Protein AF-A0A6N7MJK9-F1 (afdb_monomer_lite)

Structure (mmCIF, N/CA/C/O backbone):
data_AF-A0A6N7MJK9-F1
#
_entry.id   AF-A0A6N7MJK9-F1
#
loop_
_atom_site.group_PDB
_atom_site.id
_atom_site.type_symbol
_atom_site.label_atom_id
_atom_site.label_alt_id
_atom_site.label_comp_id
_atom_site.label_asym_id
_atom_site.label_entity_id
_atom_site.label_seq_id
_atom_site.pdbx_PDB_ins_code
_atom_site.Cartn_x
_atom_site.Cartn_y
_atom_site.Cartn_z
_atom_site.occupancy
_atom_site.B_iso_or_equiv
_atom_site.auth_seq_id
_atom_site.auth_comp_id
_atom_site.auth_asym_id
_atom_site.auth_atom_id
_atom_site.pdbx_PDB_model_num
ATOM 1 N N . ILE A 1 1 ? 18.059 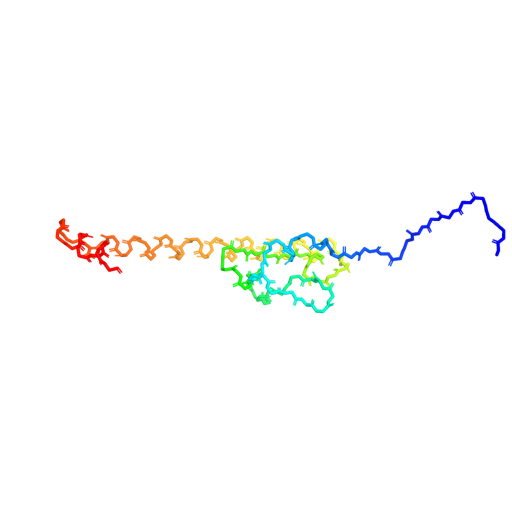-2.933 -38.060 1.00 86.69 1 ILE A N 1
ATOM 2 C CA . ILE A 1 1 ? 19.065 -3.958 -37.701 1.00 86.69 1 ILE A CA 1
ATOM 3 C C . ILE A 1 1 ? 18.392 -5.292 -37.950 1.00 86.69 1 ILE A C 1
ATOM 5 O O . ILE A 1 1 ? 17.251 -5.432 -37.530 1.00 86.69 1 ILE A O 1
ATOM 9 N N . ASP A 1 2 ? 19.036 -6.179 -38.698 1.00 95.00 2 ASP A N 1
ATOM 10 C CA . ASP A 1 2 ? 18.529 -7.528 -38.960 1.00 95.00 2 ASP A CA 1
ATOM 11 C C . ASP A 1 2 ? 18.810 -8.425 -37.743 1.00 95.00 2 ASP A C 1
ATOM 13 O O . ASP A 1 2 ? 19.932 -8.394 -37.232 1.00 95.00 2 ASP A O 1
ATOM 17 N N . VAL A 1 3 ? 17.791 -9.119 -37.220 1.00 96.44 3 VAL A N 1
ATOM 18 C CA . VAL A 1 3 ? 17.874 -9.935 -35.990 1.00 96.44 3 VAL A CA 1
ATOM 19 C C . VAL A 1 3 ? 16.909 -11.123 -36.023 1.00 96.44 3 VAL A C 1
ATOM 21 O O . VAL A 1 3 ? 15.768 -10.987 -36.459 1.00 96.44 3 VAL A O 1
ATOM 24 N N . ASP A 1 4 ? 17.329 -12.255 -35.451 1.00 97.50 4 ASP A N 1
ATOM 25 C CA . ASP A 1 4 ? 16.512 -13.476 -35.354 1.00 97.50 4 ASP A CA 1
ATOM 26 C C . ASP A 1 4 ? 15.556 -13.492 -34.149 1.00 97.50 4 ASP A C 1
ATOM 28 O O . ASP A 1 4 ? 14.578 -14.238 -34.116 1.00 97.50 4 ASP A O 1
ATOM 32 N N . THR A 1 5 ? 15.847 -12.723 -33.096 1.00 97.00 5 THR A N 1
ATOM 33 C CA . THR A 1 5 ? 15.047 -12.698 -31.861 1.00 97.00 5 THR A CA 1
ATOM 34 C C . THR A 1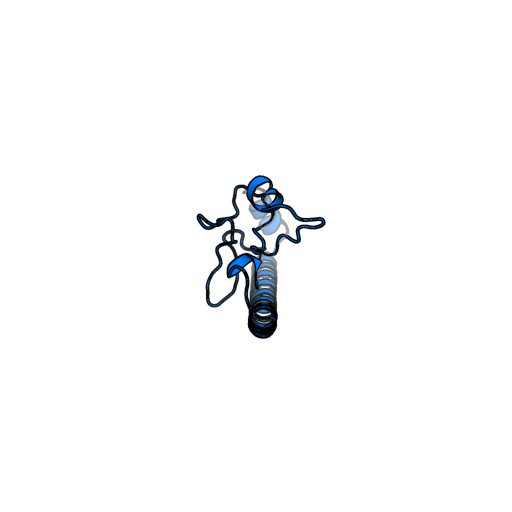 5 ? 15.189 -11.363 -31.145 1.00 97.00 5 THR A C 1
ATOM 36 O O . THR A 1 5 ? 16.271 -10.782 -31.076 1.00 97.00 5 THR A O 1
ATOM 39 N N . VAL A 1 6 ? 14.084 -10.901 -30.559 1.00 95.44 6 VAL A N 1
ATOM 40 C CA . VAL A 1 6 ? 14.026 -9.686 -29.746 1.00 95.44 6 VAL A CA 1
ATOM 41 C C . VAL A 1 6 ? 13.459 -10.026 -28.373 1.00 95.44 6 VAL A C 1
ATOM 43 O O . VAL A 1 6 ? 12.399 -10.640 -28.266 1.00 95.44 6 VAL A O 1
ATOM 46 N N . VAL A 1 7 ? 14.147 -9.581 -27.320 1.00 95.44 7 VAL A N 1
ATOM 47 C CA . VAL A 1 7 ? 13.659 -9.624 -25.937 1.00 95.44 7 VAL A CA 1
ATOM 48 C C . VAL A 1 7 ? 13.431 -8.195 -25.468 1.00 95.44 7 VAL A C 1
ATOM 50 O O . VAL A 1 7 ? 14.347 -7.374 -25.481 1.00 95.44 7 VAL A O 1
ATOM 53 N N . VAL A 1 8 ? 12.204 -7.891 -25.051 1.00 93.94 8 VAL A N 1
ATOM 54 C CA . VAL A 1 8 ? 11.833 -6.558 -24.566 1.00 93.94 8 VAL A CA 1
ATOM 55 C C . VAL A 1 8 ? 11.906 -6.541 -23.042 1.00 93.94 8 VAL A C 1
ATOM 57 O O . VAL A 1 8 ? 11.086 -7.157 -22.368 1.00 93.94 8 VAL A O 1
ATOM 60 N N . SER A 1 9 ? 12.881 -5.814 -22.496 1.00 93.69 9 SER A N 1
ATOM 61 C CA . SER A 1 9 ? 13.132 -5.702 -21.051 1.00 93.69 9 SER A CA 1
ATOM 62 C C . SER A 1 9 ? 13.111 -4.246 -20.568 1.00 93.69 9 SER A C 1
ATOM 64 O O . SER A 1 9 ? 14.000 -3.808 -19.842 1.00 93.69 9 SER A O 1
ATOM 66 N N . VAL A 1 10 ? 12.106 -3.473 -20.995 1.00 93.06 10 VAL A N 1
ATOM 67 C CA . VAL A 1 10 ? 11.953 -2.038 -20.661 1.00 93.06 10 VAL A CA 1
ATOM 68 C C . VAL A 1 10 ? 11.235 -1.781 -19.327 1.00 93.06 10 VAL A C 1
ATOM 70 O O . VAL A 1 10 ? 11.030 -0.632 -18.947 1.00 93.06 10 VAL A O 1
ATOM 73 N N . GLY A 1 11 ? 10.862 -2.843 -18.609 1.00 89.56 11 GLY A N 1
ATOM 74 C CA . GLY A 1 11 ? 10.170 -2.777 -17.323 1.00 89.56 11 GLY A CA 1
ATOM 75 C C . GLY A 1 11 ? 8.684 -3.125 -17.411 1.00 89.56 11 GLY A C 1
ATOM 76 O O . GLY A 1 11 ? 8.209 -3.673 -18.404 1.00 89.56 11 GLY A O 1
ATOM 77 N N . VAL A 1 12 ? 7.963 -2.832 -16.329 1.00 89.69 12 VAL A N 1
ATOM 78 C CA . VAL A 1 12 ? 6.541 -3.157 -16.150 1.00 89.69 12 VAL A CA 1
ATOM 79 C C . VAL A 1 12 ? 5.743 -1.917 -15.755 1.00 89.69 12 VAL A C 1
ATOM 81 O O . VAL A 1 12 ? 6.292 -0.949 -15.229 1.00 89.69 12 VAL A O 1
ATOM 84 N N . SER A 1 13 ? 4.433 -1.951 -15.989 1.00 91.44 13 SER A N 1
ATOM 85 C CA . SER A 1 13 ? 3.500 -0.901 -15.570 1.00 91.44 13 SER A CA 1
ATOM 86 C C . SER A 1 13 ? 2.367 -1.483 -14.718 1.00 91.44 13 SER A C 1
ATOM 88 O O . SER A 1 13 ? 2.037 -2.662 -14.875 1.00 91.44 13 SER A O 1
ATOM 90 N N . PRO A 1 14 ? 1.756 -0.682 -13.825 1.00 91.94 14 PRO A N 1
ATOM 91 C CA . PRO A 1 14 ? 0.619 -1.119 -13.019 1.00 91.94 14 PRO A CA 1
ATOM 92 C C . PRO A 1 14 ? -0.550 -1.646 -13.863 1.00 91.94 14 PRO A C 1
ATOM 94 O O . PRO A 1 14 ? -0.866 -1.102 -14.922 1.00 91.94 14 PRO A O 1
ATOM 97 N N . ASN A 1 15 ? -1.228 -2.689 -13.375 1.00 90.56 15 ASN A N 1
ATOM 98 C CA . ASN A 1 15 ? -2.393 -3.253 -14.056 1.00 90.56 15 ASN A CA 1
ATOM 99 C C . ASN A 1 15 ? -3.578 -2.260 -14.002 1.00 90.56 15 ASN A C 1
ATOM 101 O O . ASN A 1 15 ? -4.052 -1.945 -12.906 1.00 90.56 15 ASN A O 1
ATOM 105 N N . PRO A 1 16 ? -4.117 -1.806 -15.151 1.00 87.38 16 PRO A N 1
ATOM 106 C CA . PRO A 1 16 ? -5.160 -0.785 -15.184 1.00 87.38 16 PRO A CA 1
ATOM 107 C C . PRO A 1 16 ? -6.531 -1.277 -14.700 1.00 87.38 16 PRO A C 1
ATOM 109 O O . PRO A 1 16 ? -7.428 -0.456 -14.525 1.00 87.38 16 PRO A O 1
ATOM 112 N N . LEU A 1 17 ? -6.737 -2.585 -14.508 1.00 91.62 17 LEU A N 1
ATOM 113 C CA . LEU A 1 17 ? -8.029 -3.130 -14.084 1.00 91.62 17 LEU A CA 1
ATOM 114 C C . LEU A 1 17 ? -8.432 -2.650 -12.688 1.00 91.62 17 LEU A C 1
ATOM 116 O O . LEU A 1 17 ? -9.577 -2.246 -12.504 1.00 91.62 17 LEU A O 1
ATOM 120 N N . ILE A 1 18 ? -7.500 -2.638 -11.729 1.00 87.81 18 ILE A N 1
ATOM 121 C CA . ILE A 1 18 ? -7.812 -2.266 -10.342 1.00 87.81 18 ILE A CA 1
ATOM 122 C C . ILE A 1 18 ? -8.271 -0.800 -10.255 1.00 87.81 18 ILE A C 1
ATOM 124 O O . ILE A 1 18 ? -9.409 -0.591 -9.829 1.00 87.81 18 ILE A O 1
ATOM 128 N N . PRO A 1 19 ? -7.513 0.199 -10.761 1.00 86.19 19 PRO A N 1
ATOM 129 C CA . PRO A 1 19 ? -7.961 1.594 -10.744 1.00 86.19 19 PRO A CA 1
ATOM 130 C C . PRO A 1 19 ? -9.260 1.834 -11.526 1.00 86.19 19 PRO A C 1
ATOM 132 O O . PRO A 1 19 ? -10.054 2.695 -11.165 1.00 86.19 19 PRO A O 1
ATOM 135 N N . LYS A 1 20 ? -9.508 1.069 -12.600 1.00 89.38 20 LYS A N 1
ATOM 136 C CA . LYS A 1 20 ? -10.756 1.176 -13.376 1.00 89.38 20 LYS A CA 1
ATOM 137 C C . LYS A 1 20 ? -11.964 0.599 -12.639 1.00 89.38 20 LYS A C 1
ATOM 139 O O . LYS A 1 20 ? -13.066 1.119 -12.789 1.00 89.38 20 LYS A O 1
ATOM 144 N N . SER A 1 21 ? -11.766 -0.481 -11.884 1.00 92.31 21 SER A N 1
ATOM 145 C CA . SER A 1 21 ? -12.830 -1.153 -11.128 1.00 92.31 21 SER A CA 1
ATOM 146 C C . SER A 1 21 ? -13.181 -0.441 -9.818 1.00 92.31 21 SER A C 1
ATOM 148 O O . SER A 1 21 ? -14.325 -0.510 -9.380 1.00 92.31 21 SER A O 1
ATOM 150 N N . MET A 1 22 ? -12.230 0.284 -9.222 1.00 92.50 22 MET A N 1
ATOM 151 C CA . MET A 1 22 ? -12.381 0.966 -7.935 1.00 92.50 22 MET A CA 1
ATOM 152 C C . MET A 1 22 ? -12.232 2.479 -8.110 1.00 92.50 22 MET A C 1
ATOM 154 O O . MET A 1 22 ? -11.149 3.026 -7.938 1.00 92.50 22 MET A O 1
ATOM 158 N N . LYS A 1 23 ? -13.328 3.173 -8.440 1.00 89.69 23 LYS A N 1
ATOM 159 C CA . LYS A 1 23 ? -13.307 4.624 -8.728 1.00 89.69 23 LYS A CA 1
ATOM 160 C C . LYS A 1 23 ? -12.873 5.497 -7.547 1.00 89.69 23 LYS A C 1
ATOM 162 O O . LYS A 1 23 ? -12.378 6.595 -7.763 1.00 89.69 23 LYS A O 1
ATOM 167 N N . GLU A 1 24 ? -13.078 5.017 -6.325 1.00 94.69 24 GLU A N 1
ATOM 168 C CA . GLU A 1 24 ? -12.692 5.704 -5.085 1.00 94.69 24 GLU A CA 1
ATOM 169 C C . GLU A 1 24 ? -11.208 5.503 -4.740 1.00 94.69 24 GLU A C 1
ATOM 171 O O . GLU A 1 24 ? -10.6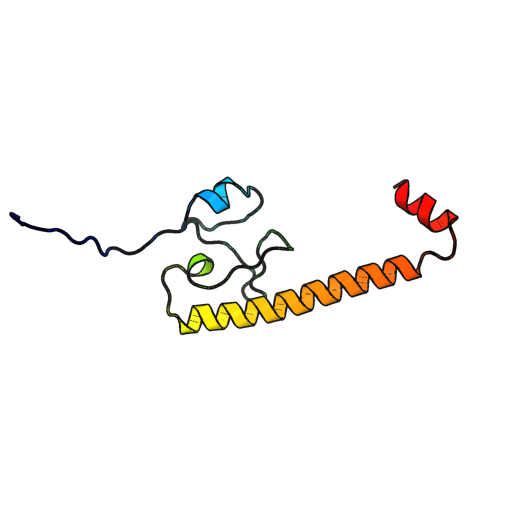95 6.133 -3.818 1.00 94.69 24 GLU A O 1
ATOM 176 N N . LEU A 1 25 ? -10.505 4.628 -5.470 1.00 96.25 25 LEU A N 1
ATOM 177 C CA . LEU A 1 25 ? -9.093 4.365 -5.247 1.00 96.25 25 LEU A CA 1
ATOM 178 C C . LEU A 1 25 ? -8.232 5.422 -5.942 1.00 96.25 25 LEU A C 1
ATOM 180 O O . LEU A 1 25 ? -7.989 5.386 -7.148 1.00 96.25 25 LEU A O 1
ATOM 184 N N . ASP A 1 26 ? -7.713 6.333 -5.136 1.00 96.75 26 ASP A N 1
ATOM 185 C CA . ASP A 1 26 ? -6.717 7.315 -5.556 1.00 96.75 26 ASP A CA 1
ATOM 186 C C . ASP A 1 26 ? -5.449 6.669 -6.134 1.00 96.75 26 ASP A C 1
ATOM 188 O O . ASP A 1 26 ? -4.720 5.918 -5.476 1.00 96.75 26 ASP A O 1
ATOM 192 N N . VAL A 1 27 ? -5.122 7.072 -7.359 1.00 96.06 27 VAL A N 1
ATOM 193 C CA . VAL A 1 27 ? -3.900 6.675 -8.062 1.00 96.06 27 VAL A CA 1
ATOM 194 C C . VAL A 1 27 ? -3.041 7.878 -8.445 1.00 96.06 27 VAL A C 1
ATOM 196 O O . VAL A 1 27 ? -3.488 9.030 -8.489 1.00 96.06 27 VAL A O 1
ATOM 199 N N . SER A 1 28 ? -1.753 7.628 -8.666 1.00 95.06 28 SER A N 1
ATOM 200 C CA . SER A 1 28 ? -0.815 8.598 -9.228 1.00 95.06 28 SER A CA 1
ATOM 201 C C . SER A 1 28 ? -1.001 8.737 -10.740 1.00 95.06 28 SER A C 1
ATOM 203 O O . SER A 1 28 ? -1.666 7.926 -11.383 1.00 95.06 28 SER A O 1
ATOM 205 N N . SER A 1 29 ? -0.354 9.742 -11.332 1.00 92.69 29 SER A N 1
ATOM 206 C CA . SER A 1 29 ? -0.276 9.887 -12.792 1.00 92.69 29 SER A CA 1
ATOM 207 C C . SER A 1 29 ? 0.397 8.694 -13.485 1.00 92.69 29 SER A C 1
ATOM 209 O O . SER A 1 29 ? 0.228 8.517 -14.684 1.00 92.69 29 SER A O 1
ATOM 211 N N . TRP A 1 30 ? 1.137 7.872 -12.735 1.00 91.69 30 TRP A N 1
ATOM 212 C CA . TRP A 1 30 ? 1.821 6.669 -13.215 1.00 91.69 30 TRP A CA 1
ATOM 213 C C . TRP A 1 30 ? 1.006 5.384 -12.992 1.00 91.69 30 TRP A C 1
ATOM 215 O O . TRP A 1 30 ? 1.506 4.288 -13.233 1.00 91.69 30 TRP A O 1
ATOM 225 N N . GLY A 1 31 ? -0.233 5.496 -12.499 1.00 92.69 31 GLY A N 1
ATOM 226 C CA . GLY A 1 31 ? -1.116 4.356 -12.230 1.00 92.69 31 GLY A CA 1
ATOM 227 C C . GLY A 1 31 ? -0.784 3.568 -10.959 1.00 92.69 31 GLY A C 1
ATOM 228 O O . GLY A 1 31 ? -1.425 2.553 -10.696 1.00 92.69 31 GLY A O 1
ATOM 229 N N . THR A 1 32 ? 0.196 4.012 -10.165 1.00 95.56 32 THR A N 1
ATOM 230 C CA . THR A 1 32 ? 0.485 3.432 -8.844 1.00 95.56 32 THR A CA 1
ATOM 231 C C . THR A 1 32 ? -0.547 3.878 -7.812 1.00 95.56 32 THR A C 1
ATOM 233 O O . THR A 1 32 ? -1.114 4.968 -7.920 1.00 95.56 32 THR A O 1
ATOM 236 N N . ILE A 1 33 ? -0.789 3.049 -6.798 1.00 96.44 33 ILE A N 1
ATOM 237 C CA . ILE A 1 33 ? -1.753 3.347 -5.733 1.00 96.44 33 ILE A CA 1
ATOM 238 C C . ILE A 1 33 ? -1.156 4.392 -4.790 1.00 96.44 33 ILE A C 1
ATOM 240 O O . ILE A 1 33 ? -0.039 4.230 -4.292 1.00 96.44 33 ILE A O 1
ATOM 244 N N . LYS A 1 34 ? -1.911 5.462 -4.521 1.00 97.50 34 LYS A N 1
ATOM 245 C CA . LYS A 1 34 ? -1.543 6.437 -3.493 1.00 97.50 34 LYS A CA 1
ATOM 246 C C . LYS A 1 34 ? -1.908 5.891 -2.120 1.00 97.50 34 LYS A C 1
ATOM 248 O O . LYS A 1 34 ? -3.015 5.410 -1.901 1.00 97.50 34 LYS A O 1
ATOM 253 N N . VAL A 1 35 ? -0.969 6.009 -1.191 1.00 98.06 35 VAL A N 1
ATOM 254 C CA . VAL A 1 35 ? -1.137 5.556 0.189 1.00 98.06 35 VAL A CA 1
ATOM 255 C C . VAL A 1 35 ? -0.583 6.580 1.168 1.00 98.06 35 VAL A C 1
ATOM 257 O O . VAL A 1 35 ? 0.293 7.383 0.831 1.00 98.06 35 VAL A O 1
ATOM 260 N N . ASN A 1 36 ? -1.058 6.522 2.407 1.00 98.06 36 ASN A N 1
ATOM 261 C CA . ASN A 1 36 ? -0.400 7.175 3.526 1.00 98.06 36 ASN A CA 1
ATOM 262 C C . ASN A 1 36 ? 0.998 6.558 3.723 1.00 98.06 36 ASN A C 1
ATOM 264 O O . ASN A 1 36 ? 1.147 5.340 3.776 1.00 98.06 36 ASN A O 1
ATOM 268 N N . LYS A 1 37 ? 2.032 7.396 3.837 1.00 96.00 37 LYS A N 1
ATOM 269 C CA . LYS A 1 37 ? 3.431 6.939 3.889 1.00 96.00 37 LYS A CA 1
ATOM 270 C C . LYS A 1 37 ? 3.792 6.172 5.165 1.00 96.00 37 LYS A C 1
ATOM 272 O O . LYS A 1 37 ? 4.749 5.408 5.139 1.00 96.00 37 LYS A O 1
ATOM 277 N N . GLU A 1 38 ? 3.061 6.390 6.253 1.00 96.75 38 GLU A N 1
ATOM 278 C CA . GLU A 1 38 ? 3.316 5.773 7.559 1.00 96.75 38 GLU A CA 1
ATOM 279 C C . GLU A 1 38 ? 2.474 4.516 7.778 1.00 96.75 38 GLU A C 1
ATOM 281 O O . GLU A 1 38 ? 2.915 3.587 8.450 1.00 96.75 38 GLU A O 1
ATOM 286 N N . THR A 1 39 ? 1.256 4.477 7.227 1.00 98.06 39 THR A N 1
ATOM 287 C CA . THR A 1 39 ? 0.325 3.360 7.451 1.00 98.06 39 THR A CA 1
ATOM 288 C C . THR A 1 39 ? 0.134 2.454 6.245 1.00 98.06 39 THR A C 1
ATOM 290 O O . THR A 1 39 ? -0.412 1.364 6.392 1.00 98.06 39 THR A O 1
ATOM 293 N N . LEU A 1 40 ? 0.540 2.898 5.054 1.00 98.50 40 LEU A N 1
ATOM 294 C CA . LEU A 1 40 ? 0.271 2.250 3.766 1.00 98.50 40 LEU A CA 1
ATOM 295 C C . LEU A 1 40 ? -1.213 2.048 3.438 1.00 98.50 40 LEU A C 1
ATOM 297 O O . LEU A 1 40 ? -1.569 1.279 2.544 1.00 98.50 40 LEU A O 1
ATOM 301 N N . GLN A 1 41 ? -2.083 2.766 4.142 1.00 98.38 41 GLN A N 1
ATOM 302 C CA . GLN A 1 41 ? -3.513 2.778 3.882 1.00 98.38 41 GLN A CA 1
ATOM 303 C C . GLN A 1 41 ? -3.801 3.604 2.632 1.00 98.38 41 GLN A C 1
ATOM 305 O O . GLN A 1 41 ? -3.240 4.690 2.459 1.00 98.38 41 GLN A O 1
ATOM 310 N N . SER A 1 42 ? -4.655 3.082 1.759 1.00 97.88 42 SER A N 1
ATOM 311 C CA . SER A 1 42 ? -5.132 3.807 0.584 1.00 97.88 42 SER A CA 1
ATOM 312 C C . SER A 1 42 ? -6.211 4.829 0.965 1.00 97.88 42 SER A C 1
ATOM 314 O O . SER A 1 42 ? -6.573 4.975 2.132 1.00 97.88 42 SER A O 1
ATOM 316 N N . SER A 1 43 ? -6.749 5.529 -0.029 1.00 97.06 43 SER A N 1
ATOM 317 C CA . SER A 1 43 ? -7.953 6.364 0.111 1.00 97.06 43 SER A CA 1
ATOM 318 C C . SER A 1 43 ? -9.191 5.571 0.540 1.00 97.06 43 SER A C 1
ATOM 320 O O . SER A 1 43 ? -10.068 6.119 1.204 1.00 97.06 43 SER A O 1
ATOM 322 N N . ILE A 1 44 ? -9.241 4.271 0.238 1.00 96.56 44 ILE A N 1
ATOM 323 C CA . ILE A 1 44 ? -10.275 3.364 0.735 1.00 96.56 44 ILE A CA 1
ATOM 324 C C . ILE A 1 44 ? -9.791 2.773 2.063 1.00 96.56 44 ILE A C 1
ATOM 326 O O . ILE A 1 44 ? -8.807 2.035 2.106 1.00 96.56 44 ILE A O 1
ATOM 330 N N . SER A 1 45 ? -10.495 3.086 3.154 1.00 94.75 45 SER A N 1
ATOM 331 C CA . SER A 1 45 ? -10.026 2.801 4.522 1.00 94.75 45 SER A CA 1
ATOM 332 C C . SER A 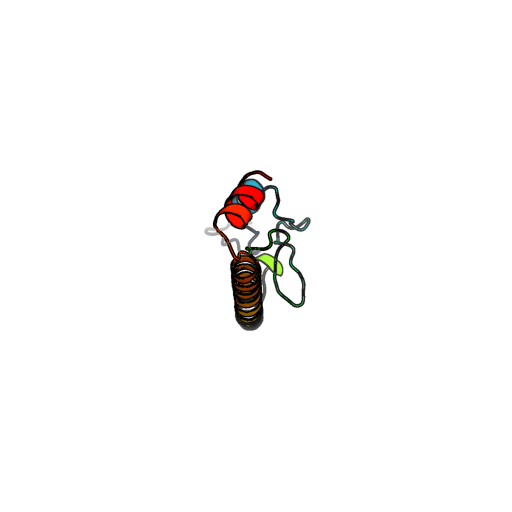1 45 ? -9.761 1.317 4.822 1.00 94.75 45 SER A C 1
ATOM 334 O O . SER A 1 45 ? -8.860 1.000 5.592 1.00 94.75 45 SER A O 1
ATOM 336 N N . ASP A 1 46 ? -10.487 0.393 4.200 1.00 95.62 46 ASP A N 1
ATOM 337 C CA . ASP A 1 46 ? -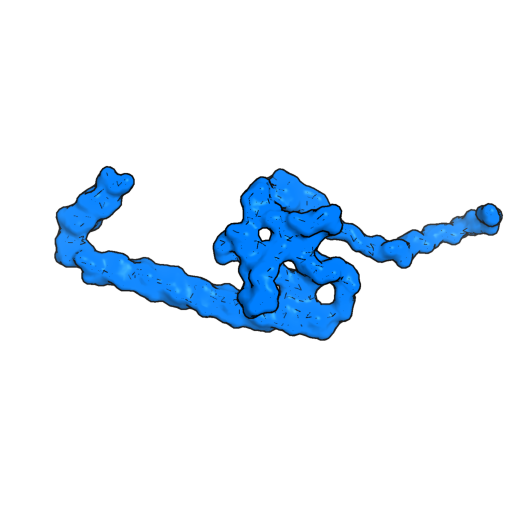10.282 -1.048 4.397 1.00 95.62 46 ASP A CA 1
ATOM 338 C C . ASP A 1 46 ? -9.166 -1.631 3.496 1.00 95.62 46 ASP A C 1
ATOM 340 O O . ASP A 1 46 ? -8.853 -2.818 3.584 1.00 95.62 46 ASP A O 1
ATOM 344 N N . ILE A 1 47 ? -8.542 -0.815 2.634 1.00 96.94 47 ILE A N 1
ATOM 345 C CA . ILE A 1 47 ? -7.545 -1.245 1.645 1.00 96.94 47 ILE A CA 1
ATOM 346 C C . ILE A 1 47 ? -6.179 -0.623 1.944 1.00 96.94 47 ILE A C 1
ATOM 348 O O . ILE A 1 47 ? -6.032 0.587 2.124 1.00 96.94 47 ILE A O 1
ATOM 352 N N . PHE A 1 48 ? -5.151 -1.468 1.915 1.00 98.25 48 PHE A N 1
ATOM 353 C CA . PHE A 1 48 ? -3.748 -1.098 2.081 1.00 98.25 48 PHE A CA 1
ATOM 354 C C . PHE A 1 48 ? -2.941 -1.630 0.896 1.00 98.25 48 PHE A C 1
ATOM 356 O O . PHE A 1 48 ? -3.289 -2.662 0.319 1.00 98.25 48 PHE A O 1
ATOM 363 N N . ALA A 1 49 ? -1.852 -0.951 0.543 1.00 97.56 49 ALA A N 1
ATOM 364 C CA . ALA A 1 49 ? -1.000 -1.343 -0.577 1.00 97.56 49 ALA A CA 1
ATOM 365 C C . ALA A 1 49 ? 0.481 -1.091 -0.275 1.00 97.56 49 ALA A C 1
ATOM 367 O O . ALA A 1 49 ? 0.833 -0.144 0.420 1.00 97.56 49 ALA A O 1
ATOM 368 N N . GLY A 1 50 ? 1.363 -1.928 -0.821 1.00 97.06 50 GLY A N 1
ATOM 369 C CA . GLY A 1 50 ? 2.807 -1.840 -0.610 1.00 97.06 50 GLY A CA 1
ATOM 370 C C . GLY A 1 50 ? 3.597 -2.508 -1.734 1.00 97.06 50 GLY A C 1
ATOM 371 O O . GLY A 1 50 ? 3.030 -3.250 -2.535 1.00 97.06 50 GLY A O 1
ATOM 372 N N . GLY A 1 51 ? 4.903 -2.251 -1.801 1.00 96.88 51 GLY A N 1
ATOM 373 C CA . GLY A 1 51 ? 5.770 -2.754 -2.866 1.00 96.88 51 GLY A CA 1
ATOM 374 C C . GLY A 1 51 ? 5.607 -1.991 -4.181 1.00 96.88 51 GLY A C 1
ATOM 375 O O . GLY A 1 51 ? 5.255 -0.808 -4.195 1.00 96.88 51 GLY A O 1
ATOM 376 N N . ASP A 1 52 ? 5.868 -2.667 -5.298 1.00 96.19 52 ASP A N 1
ATOM 377 C CA . ASP A 1 52 ? 5.961 -2.036 -6.621 1.00 96.19 52 ASP A CA 1
ATOM 378 C C . ASP A 1 52 ? 4.673 -1.333 -7.061 1.00 96.19 52 ASP A C 1
ATOM 380 O O . ASP A 1 52 ? 4.723 -0.325 -7.764 1.00 96.19 52 ASP A O 1
ATOM 384 N N . ILE A 1 53 ? 3.505 -1.798 -6.604 1.00 95.44 53 ILE A N 1
ATOM 385 C CA . ILE A 1 53 ? 2.223 -1.157 -6.932 1.00 95.44 53 ILE A CA 1
ATOM 386 C C . ILE A 1 53 ? 2.088 0.252 -6.332 1.00 95.44 53 ILE A C 1
ATOM 388 O O . ILE A 1 53 ? 1.292 1.051 -6.820 1.00 95.44 53 ILE A O 1
ATOM 392 N N . VAL A 1 54 ? 2.875 0.572 -5.301 1.00 96.00 54 VAL A N 1
ATOM 393 C CA . VAL A 1 54 ? 2.963 1.908 -4.694 1.00 96.00 54 VAL A CA 1
ATOM 394 C C . VAL A 1 54 ? 4.178 2.665 -5.230 1.00 96.00 54 VAL A C 1
ATOM 396 O O . VAL A 1 54 ? 4.083 3.850 -5.553 1.00 96.00 54 VAL A O 1
ATOM 399 N N . ARG A 1 55 ? 5.327 1.986 -5.325 1.00 92.62 55 ARG A N 1
ATOM 400 C CA . ARG A 1 55 ? 6.635 2.612 -5.575 1.00 92.62 55 ARG A CA 1
ATOM 401 C C . ARG A 1 55 ? 7.035 2.697 -7.051 1.00 92.62 55 ARG A C 1
ATOM 403 O O . ARG A 1 55 ? 7.910 3.494 -7.377 1.00 92.62 55 ARG A O 1
ATOM 410 N N . GLY A 1 56 ? 6.427 1.899 -7.927 1.00 88.81 56 GLY A N 1
ATOM 411 C CA . GLY A 1 56 ? 7.053 1.496 -9.190 1.00 88.81 56 GLY A CA 1
ATOM 412 C C . GLY A 1 56 ? 8.127 0.427 -8.948 1.00 88.81 56 GLY A C 1
ATOM 413 O O . GLY A 1 56 ? 8.333 0.024 -7.806 1.00 88.81 56 GLY A O 1
ATOM 414 N N . GLY A 1 57 ? 8.796 -0.044 -10.006 1.00 85.94 57 GLY A N 1
ATOM 415 C CA . GLY A 1 57 ? 9.790 -1.124 -9.909 1.00 85.94 57 GLY A CA 1
ATOM 416 C C . GLY A 1 57 ? 10.823 -0.876 -8.804 1.00 85.94 57 GLY A C 1
ATOM 417 O O . GLY A 1 57 ? 11.624 0.056 -8.901 1.00 85.94 57 GLY A O 1
ATOM 418 N N . ALA A 1 58 ? 10.787 -1.694 -7.751 1.00 87.38 58 ALA A N 1
ATOM 419 C CA . ALA A 1 58 ? 11.611 -1.544 -6.560 1.00 87.38 58 ALA A CA 1
ATOM 420 C C . ALA A 1 58 ? 12.311 -2.863 -6.195 1.00 87.38 58 ALA A C 1
ATOM 422 O O . ALA A 1 58 ? 12.272 -3.858 -6.916 1.00 87.38 58 ALA A O 1
ATOM 423 N N . THR A 1 59 ? 13.027 -2.862 -5.070 1.00 94.88 59 THR A N 1
ATOM 424 C CA . THR A 1 59 ? 13.722 -4.052 -4.575 1.00 94.88 59 THR A CA 1
ATOM 425 C C . THR A 1 59 ? 12.828 -4.872 -3.650 1.00 94.88 59 THR A C 1
ATOM 427 O O . THR A 1 59 ? 11.979 -4.342 -2.927 1.00 94.88 59 THR A O 1
ATOM 430 N N . VAL A 1 60 ? 13.086 -6.181 -3.590 1.00 96.50 60 VAL A N 1
ATOM 431 C CA . VAL A 1 60 ? 12.346 -7.117 -2.724 1.00 96.50 60 VAL A CA 1
ATOM 432 C C . VAL A 1 60 ? 12.378 -6.685 -1.255 1.00 96.50 60 VAL A C 1
ATOM 434 O O . VAL A 1 60 ? 11.375 -6.803 -0.558 1.00 96.50 60 VAL A O 1
ATOM 437 N N . ILE A 1 61 ? 13.497 -6.133 -0.773 1.00 97.56 61 ILE A N 1
ATOM 438 C CA . ILE A 1 61 ? 13.610 -5.686 0.622 1.00 97.56 61 ILE A CA 1
ATOM 439 C C . ILE A 1 61 ? 12.654 -4.529 0.946 1.00 97.56 61 ILE A C 1
ATOM 441 O O . ILE A 1 61 ? 12.088 -4.501 2.040 1.00 97.56 61 ILE A O 1
ATOM 445 N N . LEU A 1 62 ? 12.421 -3.615 -0.002 1.00 97.06 62 LEU A N 1
ATOM 446 C CA . LEU A 1 62 ? 11.467 -2.520 0.169 1.00 97.06 62 LEU A CA 1
ATOM 447 C C . LEU A 1 62 ? 10.030 -3.040 0.144 1.00 97.06 62 LEU A C 1
ATOM 449 O O . LEU A 1 62 ? 9.250 -2.684 1.023 1.00 97.06 62 LEU A O 1
ATOM 453 N N . ALA A 1 63 ? 9.704 -3.944 -0.783 1.00 96.88 63 ALA A N 1
ATOM 454 C CA . ALA A 1 63 ? 8.389 -4.582 -0.826 1.00 96.88 63 ALA A CA 1
ATOM 455 C C . ALA A 1 63 ? 8.082 -5.373 0.460 1.00 96.88 63 ALA A C 1
ATOM 457 O O . ALA A 1 63 ? 6.978 -5.297 0.995 1.00 96.88 63 ALA A O 1
ATOM 458 N N . MET A 1 64 ? 9.074 -6.078 1.013 1.00 97.62 64 MET A N 1
ATOM 459 C CA . MET A 1 64 ? 8.949 -6.763 2.305 1.00 97.62 64 MET A CA 1
ATOM 460 C C . MET A 1 64 ? 8.803 -5.792 3.479 1.00 97.62 64 MET A C 1
ATOM 462 O O . MET A 1 64 ? 8.028 -6.055 4.401 1.00 97.62 64 MET A O 1
ATOM 466 N N . GLY A 1 65 ? 9.527 -4.670 3.456 1.00 97.62 65 GLY A N 1
ATOM 467 C CA . GLY A 1 65 ? 9.369 -3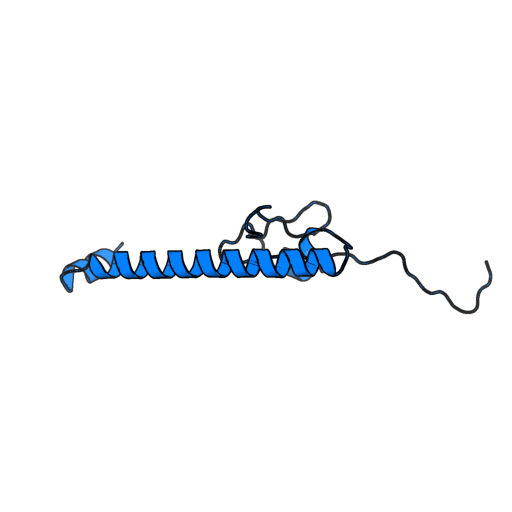.593 4.433 1.00 97.62 65 GLY A CA 1
ATOM 468 C C . GLY A 1 65 ? 7.950 -3.030 4.430 1.00 97.62 65 GLY A C 1
ATOM 469 O O . GLY A 1 65 ? 7.322 -2.947 5.487 1.00 97.62 65 GLY A O 1
ATOM 470 N N . ASP A 1 66 ? 7.421 -2.748 3.240 1.00 98.12 66 ASP A N 1
ATOM 471 C CA . ASP A 1 66 ? 6.052 -2.276 3.067 1.00 98.12 66 ASP A CA 1
ATOM 472 C C . ASP A 1 66 ? 5.034 -3.317 3.553 1.00 98.12 66 ASP A C 1
ATOM 474 O O . ASP A 1 66 ? 4.115 -2.980 4.293 1.00 98.12 66 ASP A O 1
ATOM 478 N N . GLY A 1 67 ? 5.227 -4.600 3.234 1.00 98.12 67 GLY A N 1
ATOM 479 C CA . GLY A 1 67 ? 4.352 -5.674 3.715 1.00 98.12 67 GLY A CA 1
ATOM 480 C C . GLY A 1 67 ? 4.258 -5.732 5.245 1.00 98.12 67 GLY A C 1
ATOM 481 O O . GLY A 1 67 ? 3.162 -5.830 5.798 1.00 98.12 67 GLY A O 1
ATOM 482 N N . ARG A 1 68 ? 5.391 -5.602 5.951 1.00 98.38 68 ARG A N 1
ATOM 483 C CA . ARG A 1 68 ? 5.406 -5.569 7.427 1.00 98.38 68 ARG A CA 1
ATOM 484 C C . ARG A 1 68 ? 4.717 -4.330 7.997 1.00 98.38 68 ARG A C 1
ATOM 486 O O . ARG A 1 68 ? 3.998 -4.433 8.995 1.00 98.38 68 ARG A O 1
ATOM 493 N N . MET A 1 69 ? 4.934 -3.173 7.377 1.00 98.31 69 MET A N 1
ATOM 494 C CA . MET A 1 69 ? 4.310 -1.915 7.785 1.00 98.31 69 MET A CA 1
ATOM 495 C C . MET A 1 69 ? 2.792 -1.973 7.596 1.00 98.31 69 MET A C 1
ATOM 497 O O . MET A 1 69 ? 2.055 -1.772 8.558 1.00 98.31 69 MET A O 1
ATOM 501 N N . ALA A 1 70 ? 2.330 -2.380 6.410 1.00 98.44 70 ALA A N 1
ATOM 502 C CA . ALA A 1 70 ? 0.913 -2.542 6.105 1.00 98.44 70 ALA A CA 1
ATOM 503 C C . ALA A 1 70 ? 0.240 -3.538 7.060 1.00 98.44 70 ALA A C 1
ATOM 505 O O . ALA A 1 70 ? -0.803 -3.224 7.624 1.00 98.44 70 ALA A O 1
ATOM 506 N N . ALA A 1 71 ? 0.857 -4.695 7.329 1.00 98.62 71 ALA A N 1
ATOM 507 C CA . ALA A 1 71 ? 0.312 -5.677 8.270 1.00 98.62 71 ALA A CA 1
ATOM 508 C C . ALA A 1 71 ? 0.162 -5.113 9.697 1.00 98.62 71 ALA A C 1
ATOM 510 O O . ALA A 1 71 ? -0.846 -5.347 10.369 1.00 98.62 71 ALA A O 1
ATOM 511 N N . THR A 1 72 ? 1.141 -4.331 10.158 1.00 98.56 72 THR A N 1
ATOM 512 C CA . THR A 1 72 ? 1.088 -3.674 11.474 1.00 98.56 72 THR A CA 1
ATOM 513 C C . THR A 1 72 ? -0.057 -2.661 11.536 1.00 98.56 72 THR A C 1
ATOM 515 O O . THR A 1 72 ? -0.822 -2.642 12.505 1.00 98.56 72 THR A O 1
ATOM 518 N N . SER A 1 73 ? -0.217 -1.858 10.485 1.00 98.50 73 SER A N 1
ATOM 519 C CA . SER A 1 73 ? -1.273 -0.852 10.381 1.00 98.50 73 SER A CA 1
ATOM 520 C C . SER A 1 73 ? -2.664 -1.467 10.240 1.00 98.50 73 SER A C 1
ATOM 522 O O . SER A 1 73 ? -3.577 -1.029 10.936 1.00 98.50 73 SER A O 1
ATOM 524 N N . MET A 1 74 ? -2.819 -2.535 9.450 1.00 98.56 74 MET A N 1
ATOM 525 C CA . MET A 1 74 ? -4.057 -3.319 9.363 1.00 98.56 74 MET A CA 1
ATOM 526 C C . MET A 1 74 ? -4.466 -3.856 10.737 1.00 98.56 74 MET A C 1
ATOM 528 O O . MET A 1 74 ? -5.613 -3.708 11.150 1.00 98.56 74 MET A O 1
ATOM 532 N N . ASN A 1 75 ? -3.526 -4.442 11.485 1.00 98.50 75 ASN A N 1
ATOM 533 C CA . ASN A 1 75 ? -3.798 -4.966 12.822 1.00 98.50 75 ASN A CA 1
ATOM 534 C C . ASN A 1 75 ? -4.269 -3.865 13.786 1.00 98.50 75 ASN A C 1
ATOM 536 O O . ASN A 1 75 ? -5.206 -4.079 14.555 1.00 98.50 75 ASN A O 1
ATOM 540 N N . LYS A 1 76 ? -3.650 -2.678 13.739 1.00 98.19 76 LYS A N 1
ATOM 541 C CA . LYS A 1 76 ? -4.094 -1.521 14.529 1.00 98.19 76 LYS A CA 1
ATOM 542 C C . LYS A 1 76 ? -5.502 -1.077 14.118 1.00 98.19 76 LYS A C 1
ATOM 544 O O . LYS A 1 76 ? -6.367 -0.968 14.985 1.00 98.19 76 LYS A O 1
ATOM 549 N N . TYR A 1 77 ? -5.733 -0.904 12.818 1.00 98.06 77 TYR A N 1
ATOM 550 C CA . TYR A 1 77 ? -7.013 -0.484 12.249 1.00 98.06 77 TYR A CA 1
ATOM 551 C C . TYR A 1 77 ? -8.156 -1.428 12.647 1.00 98.06 77 TYR A C 1
ATOM 553 O O . TYR A 1 77 ? -9.173 -0.988 13.181 1.00 98.06 77 TYR A O 1
ATOM 561 N N . ILE A 1 78 ? -7.968 -2.741 12.479 1.00 97.81 78 ILE A N 1
ATOM 562 C CA . ILE A 1 78 ? -8.978 -3.749 12.828 1.00 97.81 78 ILE A CA 1
ATOM 563 C C . ILE A 1 78 ? -9.265 -3.727 14.332 1.00 97.81 78 ILE A C 1
ATOM 565 O O . ILE A 1 78 ? -10.427 -3.742 14.736 1.00 97.81 78 ILE A O 1
ATOM 569 N N . LYS A 1 79 ? -8.232 -3.645 15.182 1.00 97.81 79 LYS A N 1
ATOM 570 C CA . LYS A 1 79 ? -8.414 -3.566 16.641 1.00 97.81 79 LYS A CA 1
ATOM 571 C C . LYS A 1 79 ? -9.191 -2.323 17.063 1.00 97.81 79 LYS A C 1
ATOM 573 O O . LYS A 1 79 ? -10.032 -2.415 17.953 1.00 97.81 79 LYS A O 1
ATOM 578 N N . GLU A 1 80 ? -8.914 -1.175 16.454 1.00 97.19 80 GLU A N 1
ATOM 579 C CA . GLU A 1 80 ? -9.653 0.064 16.711 1.00 97.19 80 GLU A CA 1
ATOM 580 C C . GLU A 1 80 ? -11.107 -0.053 16.249 1.00 97.19 80 GLU A C 1
ATOM 582 O O . GLU A 1 80 ? -12.009 0.233 17.034 1.00 97.19 80 GLU A O 1
ATOM 587 N N . LYS A 1 81 ? -11.351 -0.586 15.046 1.00 95.81 81 LYS A N 1
ATOM 588 C CA . LYS A 1 81 ? -12.702 -0.832 14.515 1.00 95.81 81 LYS A CA 1
ATOM 589 C C . LYS A 1 81 ? -13.512 -1.742 15.445 1.00 95.81 81 LYS A C 1
ATOM 591 O O . LYS A 1 81 ? -14.626 -1.395 15.827 1.00 95.81 81 LYS A O 1
ATOM 596 N N . VAL A 1 82 ? -12.927 -2.855 15.896 1.00 96.62 82 VAL A N 1
ATOM 597 C CA . VAL A 1 82 ? -13.558 -3.782 16.853 1.00 96.62 82 VAL A CA 1
ATOM 598 C C . VAL A 1 82 ? -13.812 -3.111 18.204 1.00 96.62 82 VAL A C 1
ATOM 600 O O . VAL A 1 82 ? -14.895 -3.262 18.764 1.00 96.62 82 VAL A O 1
ATOM 603 N N . ARG A 1 83 ? -12.853 -2.338 18.731 1.00 96.94 83 ARG A N 1
ATOM 604 C CA . ARG A 1 83 ? -13.032 -1.605 19.994 1.00 96.94 83 ARG A CA 1
ATOM 605 C C . ARG A 1 83 ? -14.191 -0.611 19.906 1.00 96.94 83 ARG A C 1
ATOM 607 O O . ARG A 1 83 ? -14.985 -0.548 20.840 1.00 96.94 83 ARG A O 1
ATOM 614 N N . ASN A 1 84 ? -14.298 0.119 18.799 1.00 94.81 84 ASN A N 1
ATOM 615 C CA . ASN A 1 84 ? -15.365 1.093 18.578 1.00 94.81 84 ASN A CA 1
ATOM 616 C C . ASN A 1 84 ? -16.736 0.409 18.520 1.00 94.81 84 ASN A C 1
ATOM 618 O O . ASN A 1 84 ? -17.665 0.865 19.179 1.00 94.81 84 ASN A O 1
ATOM 622 N N . ILE A 1 85 ? -16.840 -0.727 17.821 1.00 93.62 85 ILE A N 1
ATOM 623 C CA . ILE A 1 85 ? -18.068 -1.536 17.786 1.00 93.62 85 ILE A CA 1
ATOM 624 C C . ILE A 1 85 ? -18.443 -2.009 19.194 1.00 93.62 85 ILE A C 1
ATOM 626 O O . ILE A 1 85 ? -19.585 -1.854 19.612 1.00 93.62 85 ILE A O 1
ATOM 630 N N . ILE A 1 86 ? -17.486 -2.545 19.957 1.00 94.44 86 ILE A N 1
ATOM 631 C CA . ILE A 1 86 ? -17.739 -2.994 21.334 1.00 94.44 86 ILE A CA 1
ATOM 632 C C . ILE A 1 86 ? -18.188 -1.825 22.222 1.00 94.44 86 ILE A C 1
ATOM 634 O O . ILE A 1 86 ? -19.054 -2.016 23.071 1.00 94.44 86 ILE A O 1
ATOM 638 N N . SER A 1 87 ? -17.607 -0.634 22.053 1.00 93.31 87 SER A N 1
ATOM 639 C CA . SER A 1 87 ? -18.009 0.563 22.799 1.00 93.31 87 SER A CA 1
ATOM 640 C C . SER A 1 87 ? -19.450 0.948 22.488 1.00 93.31 87 SER A C 1
ATOM 642 O O . SER A 1 87 ? -20.239 1.093 23.413 1.00 93.31 87 SER A O 1
ATOM 644 N N . LEU A 1 88 ? -19.804 1.014 21.202 1.00 89.69 88 LEU A N 1
ATOM 645 C CA . LEU A 1 88 ? -21.158 1.329 20.752 1.00 89.69 88 LEU A CA 1
ATOM 646 C C . LEU A 1 88 ? -22.178 0.330 21.313 1.00 89.69 88 LEU A C 1
ATOM 648 O O . LEU A 1 88 ? -23.199 0.721 21.864 1.00 89.69 88 LEU A O 1
ATOM 652 N N . VAL A 1 89 ? -21.882 -0.971 21.244 1.00 90.25 89 VAL A N 1
ATOM 653 C CA . VAL A 1 89 ? -22.801 -2.007 21.742 1.00 90.25 89 VAL A CA 1
ATOM 654 C C . VAL A 1 89 ? -23.020 -1.907 23.256 1.00 90.25 89 VAL A C 1
ATOM 656 O O . VAL A 1 89 ? -24.112 -2.199 23.733 1.00 90.25 89 VAL A O 1
ATOM 659 N N . LYS A 1 90 ? -22.014 -1.465 24.022 1.00 90.56 90 LYS A N 1
ATOM 660 C CA . LYS A 1 90 ? -22.135 -1.256 25.475 1.00 90.56 90 LYS A CA 1
ATOM 661 C C . LYS A 1 90 ? -23.006 -0.056 25.855 1.00 90.56 90 LYS A C 1
ATOM 663 O O . LYS A 1 90 ? -23.423 0.023 27.009 1.00 90.56 90 LYS A O 1
ATOM 668 N N . GLU A 1 91 ? -23.243 0.880 24.938 1.00 90.12 91 GLU A N 1
ATOM 669 C CA . GLU A 1 91 ? -24.100 2.043 25.190 1.00 90.12 91 GLU A CA 1
ATOM 670 C C . GLU A 1 91 ? -25.589 1.676 25.167 1.00 90.12 91 GLU A C 1
ATOM 672 O O . GLU A 1 91 ? -26.379 2.315 25.862 1.00 90.12 91 GLU A O 1
ATOM 677 N N . PHE A 1 92 ? -25.968 0.612 24.451 1.00 92.25 92 PHE A N 1
ATOM 678 C CA . PHE A 1 92 ? -27.338 0.105 24.437 1.00 92.25 92 PHE A CA 1
ATOM 679 C C . PHE A 1 92 ? -27.662 -0.619 25.748 1.00 92.25 92 PHE A C 1
ATOM 681 O O . PHE A 1 92 ? -27.104 -1.675 26.052 1.00 92.25 92 PHE A O 1
ATOM 688 N N . LYS A 1 93 ? -28.585 -0.059 26.536 1.00 90.25 93 LYS A N 1
ATOM 689 C CA . LYS A 1 93 ? -29.025 -0.633 27.820 1.00 90.25 93 LYS A CA 1
ATOM 690 C C . LYS A 1 93 ? -30.329 -1.407 27.679 1.00 90.25 93 LYS A C 1
ATOM 692 O O . LYS A 1 93 ? -30.609 -2.294 28.483 1.00 90.25 93 LYS A O 1
ATOM 697 N N . THR A 1 94 ? -31.134 -1.063 26.680 1.00 91.56 94 THR A N 1
ATOM 698 C CA . THR A 1 94 ? -32.467 -1.611 26.443 1.00 91.56 94 THR A CA 1
ATOM 699 C C . THR A 1 94 ? -32.687 -1.924 24.965 1.00 91.56 94 THR A C 1
ATOM 701 O O . THR A 1 94 ? -31.987 -1.419 24.089 1.00 91.56 94 THR A O 1
ATOM 704 N N . ILE A 1 95 ? -33.712 -2.733 24.674 1.00 87.25 95 ILE A N 1
ATOM 705 C CA . ILE A 1 95 ? -34.176 -2.971 23.297 1.00 87.25 95 ILE A CA 1
ATOM 706 C C . ILE A 1 95 ? -34.627 -1.656 22.635 1.00 87.25 95 ILE A C 1
ATOM 708 O O . ILE A 1 95 ? -34.449 -1.500 21.431 1.00 87.25 95 ILE A O 1
ATOM 712 N N . GLY A 1 96 ? -35.154 -0.700 23.411 1.00 90.19 96 GLY A N 1
ATOM 713 C CA . GLY A 1 96 ? -35.540 0.622 22.908 1.00 90.19 96 GLY A CA 1
ATOM 714 C C . GLY A 1 96 ? -34.363 1.382 22.296 1.00 90.19 96 GLY A C 1
ATOM 715 O O . GLY A 1 96 ? -34.475 1.856 21.173 1.00 90.19 96 GLY A O 1
ATOM 716 N N . ASP A 1 97 ? -33.205 1.390 22.967 1.00 90.56 97 ASP A N 1
ATOM 717 C CA . ASP A 1 97 ? -32.008 2.090 22.475 1.00 90.56 97 ASP A CA 1
ATOM 718 C C . ASP A 1 97 ? -31.521 1.527 21.121 1.00 90.56 97 ASP A C 1
ATOM 720 O O . ASP A 1 97 ? -31.022 2.261 20.266 1.00 90.56 97 ASP A O 1
ATOM 724 N N . ILE A 1 98 ? -31.692 0.215 20.914 1.00 87.75 98 ILE A N 1
ATOM 725 C CA . ILE A 1 98 ? -31.335 -0.472 19.664 1.00 87.75 98 ILE A CA 1
ATOM 726 C C . ILE A 1 98 ? -32.296 -0.074 18.539 1.00 87.75 98 ILE A C 1
ATOM 728 O O . ILE A 1 98 ? -31.854 0.211 17.424 1.00 87.75 98 ILE A O 1
ATOM 732 N N . LEU A 1 99 ? -33.602 -0.062 18.820 1.00 89.94 99 LEU A N 1
ATOM 733 C CA . LEU A 1 99 ? -34.626 0.317 17.844 1.00 89.94 99 LEU A CA 1
ATOM 734 C C . LEU A 1 99 ? -34.472 1.784 17.420 1.00 89.94 99 LEU A C 1
ATOM 736 O O . LEU A 1 99 ? -34.534 2.076 16.226 1.00 89.94 99 LEU A O 1
ATOM 740 N N . ASP A 1 100 ? -34.181 2.678 18.366 1.00 89.88 100 ASP A N 1
ATOM 741 C CA . ASP A 1 100 ? -33.929 4.094 18.089 1.00 89.88 100 ASP A CA 1
ATOM 742 C C . ASP A 1 100 ? -32.698 4.287 17.193 1.00 89.88 100 ASP A C 1
ATOM 744 O O . ASP A 1 100 ? -32.740 5.079 16.251 1.00 89.88 100 ASP A O 1
ATOM 748 N N . PHE A 1 101 ? -31.611 3.547 17.432 1.00 88.81 101 PHE A N 1
ATOM 749 C CA . PHE A 1 101 ? -30.422 3.595 16.577 1.00 88.81 101 PHE A CA 1
ATOM 750 C C . PHE A 1 101 ? -30.694 3.076 15.161 1.00 88.81 101 PHE A C 1
ATOM 752 O O . PHE A 1 101 ? -30.284 3.716 14.202 1.00 88.81 101 PHE A O 1
ATOM 759 N N . ALA A 1 102 ? -31.404 1.953 15.020 1.00 86.81 102 ALA A N 1
ATOM 760 C CA . ALA A 1 102 ? -31.717 1.361 13.716 1.00 86.81 102 ALA A CA 1
ATOM 761 C C . ALA A 1 102 ? -32.691 2.201 12.868 1.00 86.81 102 ALA A C 1
ATOM 763 O O . ALA A 1 102 ? -32.801 1.985 11.663 1.00 86.81 102 ALA A O 1
ATOM 764 N N . SER A 1 103 ? -33.420 3.124 13.499 1.00 88.38 103 SER A N 1
ATOM 765 C CA . SER A 1 103 ? -34.360 4.030 12.831 1.00 88.38 103 SER A CA 1
ATOM 766 C C . SER A 1 103 ? -33.721 5.308 12.268 1.00 88.38 103 SER A C 1
ATOM 768 O O . SER A 1 103 ? -34.399 6.060 11.565 1.00 88.38 103 SER A O 1
ATOM 770 N N . LYS A 1 104 ? -32.442 5.555 12.578 1.00 78.00 104 LYS A N 1
ATOM 771 C CA . LYS A 1 104 ? -31.635 6.659 12.040 1.00 78.00 104 LYS A CA 1
ATOM 772 C C . LYS A 1 104 ? -30.856 6.215 10.808 1.00 78.00 104 LYS A C 1
ATOM 774 O O . LYS A 1 104 ? -30.735 7.056 9.892 1.00 78.00 104 LYS A O 1
#

Secondary structure (DSSP, 8-state):
---S-----S-----THHHHH-TTS-B-TTSPBPB-TTT-BBSSTT-B--THHHHSS--HHHHHHHHHHHHHHHHHHHHHHHHHHHHHHHH--SHHHHHHHHT-

Foldseek 3Di:
DDDDDDDDDPFDADDVPVCVVDVQFDADPRQAGDADPQQQATSPRQDGDFDCSHVPDDDPVRRVVSVVSNVVNNVVSVVVVVVVVVVVVVVDPDPVVVVVVVVD

pLDDT: mean 94.07, std 4.01, range [78.0, 98.62]

Radius of gyration: 21.51 Å; chains: 1; bounding box: 55×23×67 Å

Sequence (104 aa):
IDVDTVVVSVGVSPNPLIPKSMKELDVSSWGTIKVNKETLQSSISDIFAGGDIVRGGATVILAMGDGRMAATSMNKYIKEKVRNIISLVKEFKTIGDILDFASK